Protein AF-A0AAQ1QYT9-F1 (afdb_monomer_lite)

Radius of gyration: 14.2 Å; chains: 1; bounding box: 28×26×41 Å

Foldseek 3Di:
DKKKKFKKKWWAPDLVSPRTDIDGPDMDIDPCRQVVNVVVQVVCVVVVVVCPNTNMDIDIDMDDDPPPDD

Secondary structure (DSSP, 8-state):
--EEEEEEEEEESSTT-SSEEEEEEEEEESTTHHHHHHHHHHHHHHHHTT-TTSEEEEEEEEEEPP----

pLDDT: mean 84.41, std 12.44, range [45.34, 95.62]

Sequence (70 aa):
MNMTAALVLWLCTSAAMDDCQVYVMDSWHGEDARRECREALGASAPEMRKVKSAHVRLTCEVEREPSVRF

Organism: NCBI:txid53408

Structure (mmCIF, N/CA/C/O backbone):
data_AF-A0AAQ1QYT9-F1
#
_entry.id   AF-A0AAQ1QYT9-F1
#
loop_
_atom_site.group_PDB
_atom_site.id
_atom_site.type_symbol
_atom_site.label_atom_id
_atom_site.label_alt_id
_atom_site.label_comp_id
_atom_site.label_asym_id
_atom_site.label_entity_id
_atom_site.label_seq_id
_atom_site.pdbx_PDB_ins_code
_atom_site.Cartn_x
_atom_site.Cartn_y
_atom_site.Cartn_z
_atom_site.occupancy
_atom_site.B_iso_or_equiv
_atom_site.auth_seq_id
_atom_site.auth_comp_id
_atom_site.auth_asym_id
_atom_site.auth_atom_id
_atom_site.pdbx_PDB_model_num
ATOM 1 N N . MET A 1 1 ? 14.149 -4.308 -17.599 1.00 60.56 1 MET A N 1
ATOM 2 C CA . MET A 1 1 ? 12.927 -5.057 -17.209 1.00 60.56 1 MET A CA 1
ATOM 3 C C . MET A 1 1 ? 11.908 -4.008 -16.824 1.00 60.56 1 MET A C 1
ATOM 5 O O . MET A 1 1 ? 12.224 -3.225 -15.940 1.00 60.56 1 MET A O 1
ATOM 9 N N . ASN A 1 2 ? 10.755 -3.937 -17.486 1.00 76.19 2 ASN A N 1
ATOM 10 C CA . ASN A 1 2 ? 9.728 -2.984 -17.071 1.00 76.19 2 ASN A CA 1
ATOM 11 C C . ASN A 1 2 ? 9.022 -3.536 -15.827 1.00 76.19 2 ASN A C 1
ATOM 13 O O . ASN A 1 2 ? 8.626 -4.701 -15.769 1.00 76.19 2 ASN A O 1
ATOM 17 N N . MET A 1 3 ? 8.997 -2.721 -14.779 1.00 85.75 3 MET A N 1
ATOM 18 C CA . MET A 1 3 ? 8.389 -3.031 -13.493 1.00 85.75 3 MET A CA 1
ATOM 19 C C . MET A 1 3 ? 7.324 -1.980 -13.239 1.00 85.75 3 MET A C 1
ATOM 21 O O . MET A 1 3 ? 7.557 -0.796 -13.476 1.00 85.75 3 MET A O 1
ATOM 25 N N . THR A 1 4 ? 6.180 -2.424 -12.748 1.00 92.44 4 THR A N 1
ATOM 26 C CA . THR A 1 4 ? 5.097 -1.546 -12.328 1.00 92.44 4 THR A CA 1
ATOM 27 C C . THR A 1 4 ? 4.950 -1.683 -10.824 1.00 92.44 4 THR A C 1
ATOM 29 O O . THR A 1 4 ? 5.028 -2.785 -10.279 1.00 92.44 4 THR A O 1
ATOM 32 N N . ALA A 1 5 ? 4.784 -0.565 -10.135 1.00 93.75 5 ALA A N 1
ATOM 33 C CA . ALA A 1 5 ? 4.470 -0.554 -8.717 1.00 93.75 5 ALA A CA 1
ATOM 34 C C . ALA A 1 5 ? 3.249 0.328 -8.486 1.00 93.75 5 ALA A C 1
ATOM 36 O O . ALA A 1 5 ? 3.148 1.393 -9.084 1.00 93.75 5 ALA A O 1
ATOM 37 N N . ALA A 1 6 ? 2.343 -0.097 -7.618 1.00 95.12 6 ALA A N 1
ATOM 38 C CA . ALA A 1 6 ? 1.143 0.642 -7.273 1.00 95.12 6 ALA A CA 1
ATOM 39 C C . ALA A 1 6 ? 1.052 0.818 -5.759 1.00 95.12 6 ALA A C 1
ATOM 41 O O . ALA A 1 6 ? 1.266 -0.125 -4.991 1.00 95.12 6 ALA A O 1
ATOM 42 N N . LEU A 1 7 ? 0.713 2.030 -5.327 1.00 95.25 7 LEU A N 1
ATOM 43 C CA . LEU A 1 7 ? 0.334 2.293 -3.947 1.00 95.25 7 LEU A CA 1
ATOM 44 C C . LEU A 1 7 ? -1.151 1.977 -3.807 1.00 95.25 7 LEU A C 1
ATOM 46 O O . LEU A 1 7 ? -1.989 2.589 -4.467 1.00 95.25 7 LEU A O 1
ATOM 50 N N . VAL A 1 8 ? -1.474 1.026 -2.942 1.00 94.75 8 VAL A N 1
ATOM 51 C CA . VAL A 1 8 ? -2.826 0.492 -2.796 1.00 94.75 8 VAL A CA 1
ATOM 52 C C . VAL A 1 8 ? -3.349 0.777 -1.397 1.00 94.75 8 VAL A C 1
ATOM 54 O O . VAL A 1 8 ? -2.705 0.455 -0.398 1.00 94.75 8 VAL A O 1
ATOM 57 N N . LEU A 1 9 ? -4.533 1.379 -1.328 1.00 91.81 9 LEU A N 1
ATOM 58 C CA . LEU A 1 9 ? -5.294 1.588 -0.108 1.00 91.81 9 LEU A CA 1
ATOM 59 C C . LEU A 1 9 ? -6.347 0.490 0.043 1.00 91.81 9 LEU A C 1
ATOM 61 O O . LEU A 1 9 ? -7.228 0.332 -0.797 1.00 91.81 9 LEU A O 1
ATOM 65 N N . TRP A 1 10 ? -6.288 -0.203 1.169 1.00 90.81 10 TRP A N 1
ATOM 66 C CA . TRP A 1 10 ? -7.285 -1.152 1.632 1.00 90.81 10 TRP A CA 1
ATOM 67 C C . TRP A 1 10 ? -8.116 -0.470 2.712 1.00 90.81 10 TRP A C 1
ATOM 69 O O . TRP A 1 10 ? -7.584 -0.098 3.761 1.00 90.81 10 TRP A O 1
ATOM 79 N N . LEU A 1 11 ? -9.405 -0.285 2.446 1.00 89.19 11 LEU A N 1
ATOM 80 C CA . LEU A 1 11 ? -10.371 0.277 3.378 1.00 89.19 11 LEU A CA 1
ATOM 81 C C . LEU A 1 11 ? -11.316 -0.832 3.834 1.00 89.19 11 LEU A C 1
ATOM 83 O O . LEU A 1 11 ? -12.180 -1.264 3.075 1.00 89.19 11 LEU A O 1
ATOM 87 N N . CYS A 1 12 ? -11.139 -1.293 5.064 1.00 87.88 12 CYS A N 1
ATOM 88 C CA . CYS A 1 12 ? -11.849 -2.450 5.586 1.00 87.88 12 CYS A CA 1
ATOM 89 C C . CYS A 1 12 ? -12.913 -2.043 6.606 1.00 87.88 12 CYS A C 1
ATOM 91 O O . CYS A 1 12 ? -12.727 -1.118 7.405 1.00 87.88 12 CYS A O 1
ATOM 93 N N . THR A 1 13 ? -14.023 -2.776 6.602 1.00 84.12 13 THR A N 1
ATOM 94 C CA . THR A 1 13 ? -15.120 -2.597 7.566 1.00 84.12 13 THR A CA 1
ATOM 95 C C . THR A 1 13 ? -14.788 -3.191 8.937 1.00 84.12 13 THR A C 1
ATOM 97 O O . THR A 1 13 ? -15.367 -2.780 9.942 1.00 84.12 13 THR A O 1
ATOM 100 N N . SER A 1 14 ? -13.826 -4.120 9.003 1.00 82.12 14 SER A N 1
ATOM 101 C CA . SER A 1 14 ? -13.431 -4.823 10.225 1.00 82.12 14 SER A CA 1
ATOM 102 C C . SER A 1 14 ? -11.912 -4.942 10.390 1.00 82.12 14 SER A C 1
ATOM 104 O O . SER A 1 14 ? -11.145 -4.894 9.425 1.00 82.12 14 SER A O 1
ATOM 106 N N . ALA A 1 15 ? -11.476 -5.144 11.638 1.00 78.50 15 ALA A N 1
ATOM 107 C CA . ALA A 1 15 ? -10.069 -5.333 11.993 1.00 78.50 15 ALA A CA 1
ATOM 108 C C . ALA A 1 15 ? -9.459 -6.625 11.426 1.00 78.50 15 ALA A C 1
ATOM 110 O O . ALA A 1 15 ? -8.237 -6.721 11.327 1.00 78.50 15 ALA A O 1
ATOM 111 N N . ALA A 1 16 ? -10.295 -7.603 11.068 1.00 82.56 16 ALA A N 1
ATOM 112 C CA . ALA A 1 16 ? -9.853 -8.848 10.449 1.00 82.56 16 ALA A CA 1
ATOM 113 C C . ALA A 1 16 ? -9.389 -8.643 8.995 1.00 82.56 16 ALA A C 1
ATOM 115 O O . ALA A 1 16 ? -8.628 -9.456 8.487 1.00 82.56 16 ALA A O 1
ATOM 116 N N . MET A 1 17 ? -9.764 -7.518 8.365 1.00 79.81 17 MET A N 1
ATOM 117 C CA . MET A 1 17 ? -9.429 -7.182 6.974 1.00 79.81 17 MET A CA 1
ATOM 118 C C . MET A 1 17 ? -9.942 -8.207 5.943 1.00 79.81 17 MET A C 1
ATOM 120 O O . MET A 1 17 ? -9.357 -8.354 4.873 1.00 79.81 17 MET A O 1
ATOM 124 N N . ASP A 1 18 ? -11.048 -8.889 6.248 1.00 81.00 18 ASP A N 1
ATOM 125 C CA . ASP A 1 18 ? -11.655 -9.888 5.354 1.00 81.00 18 ASP A CA 1
ATOM 126 C C . ASP A 1 18 ? -12.575 -9.263 4.287 1.00 81.00 18 ASP A C 1
ATOM 128 O O . ASP A 1 18 ? -12.808 -9.852 3.236 1.00 81.00 18 ASP A O 1
ATOM 132 N N . ASP A 1 19 ? -13.091 -8.060 4.553 1.00 84.69 19 ASP A N 1
ATOM 133 C CA . ASP A 1 19 ? -13.993 -7.306 3.677 1.00 84.69 19 ASP A CA 1
ATOM 134 C C . ASP A 1 19 ? -13.446 -5.886 3.493 1.00 84.69 19 ASP A C 1
ATOM 136 O O . ASP A 1 19 ? -13.702 -4.977 4.294 1.00 84.69 19 ASP A O 1
ATOM 140 N N . CYS A 1 20 ? -12.595 -5.731 2.476 1.00 88.19 20 CYS A N 1
ATOM 141 C CA . CYS A 1 20 ? -11.899 -4.488 2.173 1.00 88.19 20 CYS A CA 1
ATOM 142 C C . CYS 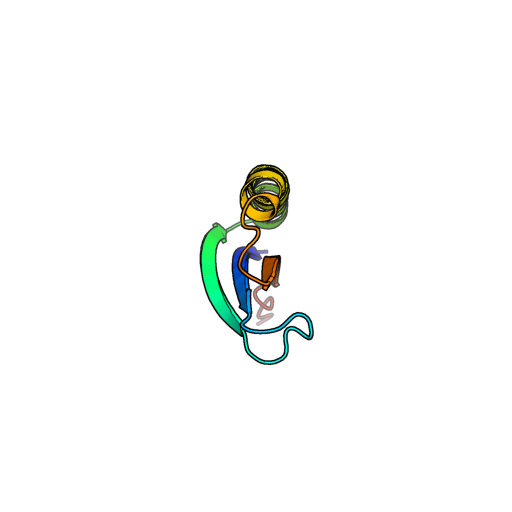A 1 20 ? -12.222 -4.005 0.763 1.00 88.19 20 CYS A C 1
ATOM 144 O O . CYS A 1 20 ? -12.092 -4.741 -0.215 1.00 88.19 20 CYS A O 1
ATOM 146 N N . GLN A 1 21 ? -12.542 -2.720 0.654 1.00 91.38 21 GLN A N 1
ATOM 147 C CA . GLN A 1 21 ? -12.532 -2.016 -0.619 1.00 91.38 21 GLN A CA 1
ATOM 148 C C . GLN A 1 21 ? -11.094 -1.620 -0.952 1.00 91.38 21 GLN A C 1
ATOM 150 O O . GLN A 1 21 ? -10.371 -1.095 -0.103 1.00 91.38 21 GLN A O 1
ATOM 155 N N . VAL A 1 22 ? -10.679 -1.901 -2.185 1.00 90.94 22 VAL A N 1
ATOM 156 C CA . VAL A 1 22 ? -9.304 -1.703 -2.649 1.00 90.94 22 VAL A CA 1
ATOM 157 C C . VAL A 1 22 ? -9.268 -0.552 -3.642 1.00 90.94 22 VAL A C 1
ATOM 159 O O . VAL A 1 22 ? -10.012 -0.548 -4.621 1.00 90.94 22 VAL A O 1
ATOM 162 N N . TYR A 1 23 ? -8.379 0.407 -3.400 1.00 90.75 23 TYR A N 1
ATOM 163 C CA . TYR A 1 23 ? -8.196 1.585 -4.236 1.00 90.75 23 TYR A CA 1
ATOM 164 C C . TYR A 1 23 ? -6.732 1.725 -4.635 1.00 90.75 23 TYR A C 1
ATOM 166 O O . TYR A 1 23 ? -5.847 1.721 -3.781 1.00 90.75 23 TYR A O 1
ATOM 174 N N . VAL A 1 24 ? -6.474 1.889 -5.931 1.00 92.38 24 VAL A N 1
ATOM 175 C CA . VAL A 1 24 ? -5.156 2.310 -6.415 1.00 92.38 24 VAL A CA 1
ATOM 176 C C . VAL A 1 24 ? -5.048 3.814 -6.203 1.00 92.38 24 VAL A C 1
ATOM 178 O O . VAL A 1 24 ? -5.842 4.578 -6.748 1.00 92.38 24 VAL A O 1
ATOM 181 N N . MET A 1 25 ? -4.093 4.223 -5.377 1.00 92.69 25 MET A N 1
ATOM 182 C CA . MET A 1 25 ? -3.855 5.626 -5.049 1.00 92.69 25 MET A CA 1
ATOM 183 C C . MET A 1 25 ? -2.906 6.289 -6.040 1.00 92.69 25 MET A C 1
ATOM 185 O O . MET A 1 25 ? -3.103 7.449 -6.386 1.00 92.69 25 MET A O 1
ATOM 189 N N . ASP A 1 26 ? -1.877 5.556 -6.462 1.00 94.00 26 ASP A N 1
ATOM 190 C CA . ASP A 1 26 ? -0.864 6.016 -7.408 1.00 94.00 26 ASP A CA 1
ATOM 191 C C . ASP A 1 26 ? -0.164 4.805 -8.047 1.00 94.00 26 ASP A C 1
ATOM 193 O O . ASP A 1 26 ? -0.222 3.690 -7.508 1.00 94.00 26 ASP A O 1
ATOM 197 N N . SER A 1 27 ? 0.490 5.011 -9.186 1.00 93.44 27 SER A N 1
ATOM 198 C CA . SER A 1 27 ? 1.202 3.970 -9.924 1.00 93.44 27 SER A CA 1
ATOM 199 C C . SER A 1 27 ? 2.442 4.511 -10.624 1.00 93.44 27 SER A C 1
ATOM 201 O O . SER A 1 27 ? 2.394 5.541 -11.292 1.00 93.44 27 SER A O 1
ATOM 203 N N . TRP A 1 28 ? 3.525 3.746 -10.554 1.00 94.56 28 TRP A N 1
ATOM 204 C CA . TRP A 1 28 ? 4.811 4.058 -11.160 1.00 94.56 28 TRP A CA 1
ATOM 205 C C . TRP A 1 28 ? 5.247 2.940 -12.092 1.00 94.56 28 TRP A C 1
ATOM 207 O O . TRP A 1 28 ? 4.950 1.763 -11.865 1.00 94.56 28 TRP A O 1
ATOM 217 N N . HIS A 1 29 ? 6.013 3.309 -13.112 1.00 92.31 29 HIS A N 1
ATOM 218 C CA . HIS A 1 29 ? 6.531 2.391 -14.117 1.00 92.31 29 HIS A CA 1
ATOM 219 C C . HIS A 1 29 ? 8.031 2.604 -14.320 1.00 92.31 29 HIS A C 1
ATOM 221 O O . HIS A 1 29 ? 8.522 3.729 -14.276 1.00 92.31 29 HIS A O 1
ATOM 227 N N . GLY A 1 30 ? 8.749 1.518 -14.590 1.00 89.12 30 GLY A N 1
ATOM 228 C CA . GLY A 1 30 ? 10.185 1.529 -14.859 1.00 89.12 30 GLY A CA 1
ATOM 229 C C . GLY A 1 30 ? 11.018 0.955 -13.716 1.00 89.12 30 GLY A C 1
ATOM 230 O O . GLY A 1 30 ? 10.507 0.371 -12.760 1.00 89.12 30 GLY A O 1
ATOM 231 N N . GLU A 1 31 ? 12.337 1.081 -13.834 1.00 89.38 31 GLU A N 1
ATOM 232 C CA . GLU A 1 31 ? 13.287 0.417 -12.927 1.00 89.38 31 GLU A CA 1
ATOM 233 C C . GLU A 1 31 ? 13.204 0.942 -11.485 1.00 89.38 31 GLU A C 1
ATOM 235 O O . GLU A 1 31 ? 13.419 0.189 -10.531 1.00 89.38 31 GLU A O 1
ATOM 240 N N . ASP A 1 32 ? 12.797 2.200 -11.327 1.00 92.31 32 ASP A N 1
ATOM 241 C CA . ASP A 1 32 ? 12.692 2.884 -10.042 1.00 92.31 32 ASP A CA 1
ATOM 242 C C . ASP A 1 32 ? 11.300 2.807 -9.399 1.00 92.31 32 ASP A C 1
ATOM 244 O O . ASP A 1 32 ? 11.151 3.172 -8.230 1.00 92.31 32 ASP A O 1
ATOM 248 N N . ALA A 1 33 ? 10.306 2.220 -10.080 1.00 92.94 33 ALA A N 1
ATOM 249 C CA . ALA A 1 33 ? 8.914 2.175 -9.622 1.00 92.94 33 ALA A CA 1
ATOM 250 C C . ALA A 1 33 ? 8.766 1.639 -8.185 1.00 92.94 33 ALA A C 1
ATOM 252 O O . ALA A 1 33 ? 8.015 2.164 -7.366 1.00 92.94 33 ALA A O 1
ATOM 253 N N . ARG A 1 34 ? 9.553 0.618 -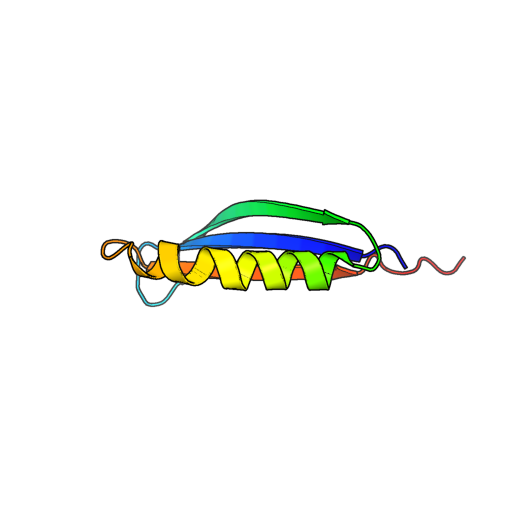7.818 1.00 92.88 34 ARG A N 1
ATOM 254 C CA . ARG A 1 34 ? 9.555 0.045 -6.461 1.00 92.88 34 ARG A CA 1
ATOM 255 C C . ARG A 1 34 ? 10.122 1.000 -5.406 1.00 92.88 34 ARG A C 1
ATOM 257 O O . ARG A 1 34 ? 9.757 0.896 -4.232 1.00 92.88 34 ARG A O 1
ATOM 264 N N . ARG A 1 35 ? 11.102 1.834 -5.760 1.00 94.75 35 ARG A N 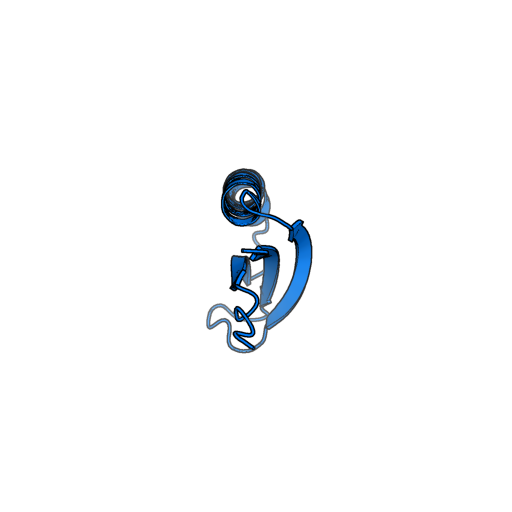1
ATOM 265 C CA . ARG A 1 35 ? 11.659 2.837 -4.842 1.00 94.75 35 ARG A CA 1
ATOM 266 C C . ARG A 1 35 ? 10.617 3.926 -4.613 1.00 94.75 35 ARG A C 1
ATOM 268 O O . ARG A 1 35 ? 10.245 4.132 -3.463 1.00 94.75 35 ARG A O 1
ATOM 275 N N . GLU A 1 36 ? 10.084 4.487 -5.693 1.00 95.38 36 GLU A N 1
ATOM 276 C CA . GLU A 1 36 ? 9.075 5.555 -5.670 1.00 95.38 36 GLU A CA 1
ATOM 277 C C . GLU A 1 36 ? 7.834 5.140 -4.868 1.00 95.38 36 GLU A C 1
ATOM 279 O O . GLU A 1 36 ? 7.433 5.820 -3.926 1.00 95.38 36 GLU A O 1
ATOM 284 N N . CYS A 1 37 ? 7.322 3.934 -5.114 1.00 95.38 37 CYS A N 1
ATOM 285 C CA . CYS A 1 37 ? 6.188 3.389 -4.374 1.00 95.38 37 CYS A CA 1
ATOM 286 C C . CYS A 1 37 ? 6.452 3.210 -2.868 1.00 95.38 37 CYS A C 1
ATOM 288 O O . CYS A 1 37 ? 5.568 3.438 -2.040 1.00 95.38 37 CYS A O 1
ATOM 290 N N . ARG A 1 38 ? 7.676 2.829 -2.472 1.00 94.62 38 ARG A N 1
ATOM 291 C CA . ARG A 1 38 ? 8.038 2.696 -1.048 1.00 94.62 38 ARG A CA 1
ATOM 292 C C . ARG A 1 38 ? 8.221 4.043 -0.362 1.00 94.62 38 ARG A C 1
ATOM 294 O O . ARG A 1 38 ? 7.855 4.168 0.806 1.00 94.62 38 ARG A O 1
ATOM 301 N N . GLU A 1 39 ? 8.779 5.022 -1.063 1.00 95.62 39 GLU A N 1
ATOM 302 C CA . GLU A 1 39 ? 8.900 6.393 -0.567 1.00 95.62 39 GLU A CA 1
ATOM 303 C C . GLU A 1 39 ? 7.512 7.002 -0.343 1.00 95.62 39 GLU A C 1
ATOM 305 O O . GLU A 1 39 ? 7.230 7.493 0.753 1.00 95.62 39 GLU A O 1
ATOM 310 N N . ALA A 1 40 ? 6.607 6.853 -1.316 1.00 94.19 40 ALA A N 1
ATOM 311 C CA . ALA A 1 40 ? 5.214 7.276 -1.194 1.00 94.19 40 ALA A CA 1
ATOM 312 C C . ALA A 1 40 ? 4.493 6.568 -0.034 1.00 94.19 40 ALA A C 1
ATOM 314 O O . ALA A 1 40 ? 3.873 7.224 0.801 1.00 94.19 40 ALA A O 1
ATOM 315 N N . LEU A 1 41 ? 4.645 5.243 0.099 1.00 93.06 41 LEU A N 1
ATOM 316 C CA . LEU A 1 41 ? 4.083 4.483 1.221 1.00 93.06 41 LEU A CA 1
ATOM 317 C C . LEU A 1 41 ? 4.545 5.033 2.581 1.00 93.06 41 LEU A C 1
ATOM 319 O O . LEU A 1 41 ? 3.732 5.195 3.494 1.00 93.06 41 LEU A O 1
ATOM 323 N N . GLY A 1 42 ? 5.841 5.325 2.720 1.00 92.75 42 GLY A N 1
ATOM 324 C CA . GLY A 1 42 ? 6.413 5.897 3.940 1.00 92.75 42 GLY A CA 1
ATOM 325 C C . GLY A 1 42 ? 5.873 7.293 4.255 1.00 92.75 42 GLY A C 1
ATOM 326 O O . GLY A 1 42 ? 5.590 7.586 5.416 1.00 92.75 42 GLY A O 1
ATOM 327 N N . ALA A 1 43 ? 5.679 8.125 3.230 1.00 92.00 43 ALA A N 1
ATOM 328 C CA . ALA A 1 43 ? 5.126 9.469 3.369 1.00 92.00 43 ALA A CA 1
ATOM 329 C C . ALA A 1 43 ? 3.623 9.468 3.709 1.00 92.00 43 ALA A C 1
ATOM 331 O O . ALA A 1 43 ? 3.173 10.301 4.494 1.00 92.00 43 ALA A O 1
ATOM 332 N N . SER A 1 44 ? 2.845 8.524 3.166 1.00 88.31 44 SER A N 1
ATOM 333 C CA . SER A 1 44 ? 1.387 8.457 3.354 1.00 88.31 44 SER A CA 1
ATOM 334 C C . SER A 1 44 ? 0.951 7.704 4.617 1.00 88.31 44 SER A C 1
ATOM 336 O O . SER A 1 44 ? -0.118 7.982 5.167 1.00 88.31 44 SER A O 1
ATOM 338 N N . ALA A 1 45 ? 1.758 6.763 5.118 1.00 85.25 45 ALA A N 1
ATOM 339 C CA . ALA A 1 45 ? 1.407 5.956 6.290 1.00 85.25 45 ALA A CA 1
ATOM 340 C C . ALA A 1 45 ? 1.069 6.769 7.567 1.00 85.25 45 ALA A C 1
ATOM 342 O O . ALA A 1 45 ? 0.123 6.384 8.262 1.00 85.25 45 ALA A O 1
ATOM 343 N N . PRO A 1 46 ? 1.767 7.872 7.914 1.00 85.75 46 PRO A N 1
ATOM 344 C CA . PRO A 1 46 ? 1.441 8.680 9.091 1.00 85.75 46 PRO A CA 1
ATOM 345 C C . PRO A 1 46 ? 0.062 9.341 9.013 1.00 85.75 46 PRO A C 1
ATOM 347 O O . PRO A 1 46 ? -0.651 9.369 10.014 1.00 85.75 46 PRO A O 1
ATOM 350 N N . GLU A 1 47 ? -0.331 9.836 7.837 1.00 84.88 47 GLU A N 1
ATOM 351 C CA . GLU A 1 47 ? -1.635 10.478 7.642 1.00 84.88 47 GLU A CA 1
ATOM 352 C C . GLU A 1 47 ? -2.769 9.456 7.744 1.00 84.88 47 GLU A C 1
ATOM 354 O O . GLU A 1 47 ? -3.755 9.695 8.440 1.00 84.88 47 GLU A O 1
ATOM 359 N N . MET A 1 48 ? -2.590 8.262 7.171 1.00 80.50 48 MET A N 1
ATOM 360 C CA . MET A 1 48 ? -3.594 7.199 7.273 1.00 80.50 48 MET A CA 1
ATOM 361 C C . MET A 1 48 ? -3.777 6.683 8.703 1.00 80.50 48 MET A C 1
ATOM 363 O O . MET A 1 48 ? -4.895 6.364 9.096 1.00 80.50 48 MET A O 1
ATOM 367 N N . ARG A 1 49 ? -2.723 6.676 9.533 1.00 76.50 49 ARG A N 1
ATOM 368 C CA . ARG A 1 49 ? -2.839 6.329 10.964 1.00 76.50 49 ARG A CA 1
ATOM 369 C C . ARG A 1 49 ? -3.724 7.297 11.756 1.00 76.50 49 ARG A C 1
ATOM 371 O O . ARG A 1 49 ? -4.196 6.933 12.831 1.00 76.50 49 ARG A O 1
ATOM 378 N N . LYS A 1 50 ? -3.951 8.520 11.263 1.00 81.38 50 LYS A N 1
ATOM 379 C CA . LYS A 1 50 ? -4.855 9.489 11.905 1.00 81.38 50 LYS A CA 1
ATOM 380 C C . LYS A 1 50 ? -6.330 9.163 11.655 1.00 81.38 50 LYS A C 1
ATOM 382 O O . LYS A 1 50 ? -7.184 9.667 12.385 1.00 81.38 50 LYS A O 1
ATOM 387 N N . VAL A 1 51 ? -6.640 8.317 10.670 1.00 76.56 51 VAL A N 1
ATOM 388 C CA . VAL A 1 51 ? -8.003 7.870 10.367 1.00 76.56 51 VAL A CA 1
ATOM 389 C C . VAL A 1 51 ? -8.438 6.858 11.433 1.00 76.56 51 VAL A C 1
ATOM 391 O O . VAL A 1 51 ? -8.280 5.654 11.286 1.00 76.56 51 VAL A O 1
ATOM 394 N N . LYS A 1 52 ? -8.965 7.361 12.557 1.00 64.38 52 LYS A N 1
ATOM 395 C CA . LYS A 1 52 ? -9.355 6.547 13.726 1.00 64.38 52 LYS A CA 1
ATOM 396 C C . LYS A 1 52 ? -10.575 5.648 13.494 1.00 64.38 52 LYS A C 1
ATOM 398 O O . LYS A 1 52 ? -10.805 4.736 14.280 1.00 64.38 52 LYS A O 1
ATOM 403 N N . SER A 1 53 ? -11.369 5.938 12.468 1.00 64.94 53 SER A N 1
ATOM 404 C CA . SER A 1 53 ? -12.704 5.359 12.274 1.00 64.94 53 SER A CA 1
ATOM 405 C C . SER A 1 53 ? -12.735 4.169 11.317 1.00 64.94 53 SER A C 1
ATOM 407 O O . SER A 1 53 ? -13.786 3.555 11.172 1.00 64.94 53 SER A O 1
ATOM 409 N N . ALA A 1 54 ? -11.630 3.875 10.628 1.00 69.56 54 ALA A N 1
ATOM 410 C CA . ALA A 1 54 ? -11.594 2.863 9.584 1.00 69.56 54 ALA A CA 1
ATOM 411 C C . ALA A 1 54 ? -10.358 1.973 9.711 1.00 69.56 54 ALA A C 1
ATOM 413 O O . ALA A 1 54 ? -9.261 2.439 10.027 1.00 69.56 54 ALA A O 1
ATOM 414 N N . HIS A 1 55 ? -10.538 0.684 9.432 1.00 86.25 55 HIS A N 1
ATOM 415 C CA . HIS A 1 55 ? -9.440 -0.267 9.363 1.00 86.25 55 HIS A CA 1
ATOM 416 C C . HIS A 1 55 ? -8.747 -0.094 8.016 1.00 86.25 55 HIS A C 1
ATOM 418 O O . HIS A 1 55 ? -9.142 -0.679 7.013 1.00 86.25 55 HIS A O 1
ATOM 424 N N . VAL A 1 56 ? -7.752 0.791 7.993 1.00 88.50 56 VAL A N 1
ATOM 425 C CA . VAL A 1 56 ? -7.013 1.143 6.781 1.00 88.50 56 VAL A CA 1
ATOM 426 C C . VAL A 1 56 ? -5.652 0.471 6.745 1.00 88.50 56 VAL A C 1
ATOM 428 O O . VAL A 1 56 ? -4.923 0.440 7.740 1.00 88.50 56 VAL A O 1
ATOM 431 N N . ARG A 1 57 ? -5.268 -0.012 5.566 1.00 88.56 57 ARG A N 1
ATOM 432 C CA . ARG A 1 57 ? -3.917 -0.496 5.284 1.00 88.56 57 ARG A CA 1
ATOM 433 C C . ARG A 1 57 ? -3.455 0.074 3.952 1.00 88.56 57 ARG A C 1
ATOM 435 O O . ARG A 1 57 ? -4.172 -0.000 2.967 1.00 88.56 57 ARG A O 1
ATOM 442 N N . LEU A 1 58 ? -2.248 0.627 3.923 1.00 91.44 58 LEU A N 1
ATOM 443 C CA . LEU A 1 58 ? -1.565 0.971 2.679 1.00 91.44 58 LEU A CA 1
ATOM 444 C C . LEU A 1 58 ? -0.540 -0.119 2.361 1.00 91.44 58 LEU A C 1
ATOM 446 O O . LEU A 1 58 ? 0.210 -0.537 3.251 1.00 91.44 58 LEU A O 1
ATOM 450 N N . THR A 1 59 ? -0.490 -0.566 1.111 1.00 91.94 59 THR A N 1
ATOM 451 C CA . THR A 1 59 ? 0.535 -1.487 0.607 1.00 91.94 59 THR A CA 1
ATOM 452 C C . THR A 1 59 ? 1.164 -0.953 -0.669 1.00 91.94 59 THR A C 1
ATOM 454 O O . THR A 1 59 ? 0.584 -0.136 -1.376 1.00 91.94 59 THR A O 1
ATOM 457 N N . CYS A 1 60 ? 2.391 -1.394 -0.932 1.00 94.19 60 CYS A N 1
ATOM 458 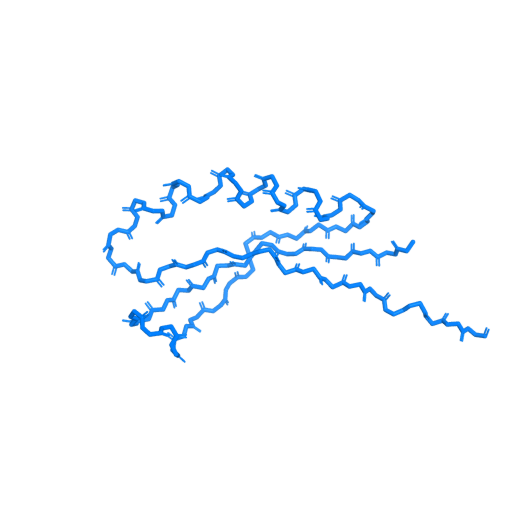C CA . CYS A 1 60 ? 3.050 -1.189 -2.211 1.00 94.19 60 CYS A CA 1
ATOM 459 C C . CYS A 1 60 ? 3.043 -2.530 -2.946 1.00 94.19 60 CYS A C 1
ATOM 461 O O . CYS A 1 60 ? 3.778 -3.442 -2.556 1.00 94.19 60 CYS A O 1
ATOM 463 N N . GLU A 1 61 ? 2.201 -2.645 -3.966 1.00 92.94 61 GLU A N 1
ATOM 464 C CA . GLU A 1 61 ? 2.107 -3.829 -4.818 1.00 92.94 61 GLU A CA 1
ATOM 465 C C . GLU A 1 61 ? 3.069 -3.666 -5.992 1.00 92.94 61 GLU A C 1
ATOM 467 O O . GLU A 1 61 ? 3.078 -2.628 -6.648 1.00 92.94 61 GLU A O 1
ATOM 472 N N . VAL A 1 62 ? 3.920 -4.662 -6.242 1.00 88.81 62 VAL A N 1
ATOM 473 C CA . VAL A 1 62 ? 4.929 -4.602 -7.307 1.00 88.81 62 VAL A CA 1
ATOM 474 C C . VAL A 1 62 ? 4.721 -5.768 -8.253 1.00 88.81 62 VAL A C 1
ATOM 476 O O . VAL A 1 62 ? 4.950 -6.920 -7.885 1.00 88.81 62 VAL A O 1
ATOM 479 N N . GLU A 1 63 ? 4.369 -5.456 -9.492 1.00 85.25 63 GLU A N 1
ATOM 480 C CA . GLU A 1 63 ? 4.272 -6.423 -10.573 1.00 85.25 63 GLU A CA 1
ATOM 481 C C . GLU A 1 63 ? 5.505 -6.308 -11.467 1.00 85.25 63 GLU A C 1
ATOM 483 O O . GLU A 1 63 ? 5.865 -5.244 -11.980 1.00 85.25 63 GLU A O 1
ATOM 488 N N . ARG A 1 64 ? 6.195 -7.434 -11.648 1.00 74.25 64 ARG A N 1
ATOM 489 C CA . ARG A 1 64 ? 7.206 -7.550 -12.697 1.00 74.25 64 ARG A CA 1
ATOM 490 C C . ARG A 1 64 ? 6.506 -8.063 -13.938 1.00 74.25 64 ARG A C 1
ATOM 492 O O . ARG A 1 64 ? 5.944 -9.156 -13.885 1.00 74.25 64 ARG A O 1
ATOM 499 N N . GLU A 1 65 ? 6.588 -7.328 -15.044 1.00 63.88 65 GLU A N 1
ATOM 500 C CA . GLU A 1 65 ? 6.179 -7.904 -16.320 1.00 63.88 65 GLU A CA 1
ATOM 501 C C . GLU A 1 65 ? 7.035 -9.157 -16.576 1.00 63.88 65 GLU A C 1
ATOM 503 O O . GLU A 1 65 ? 8.268 -9.103 -16.430 1.00 63.88 65 GLU A O 1
ATOM 508 N N . PRO A 1 66 ? 6.421 -10.309 -16.903 1.00 53.97 66 PRO A N 1
ATOM 509 C CA . PRO A 1 66 ? 7.186 -11.480 -17.283 1.00 53.97 66 PRO A CA 1
ATOM 510 C C . PRO A 1 66 ? 8.018 -11.107 -18.507 1.00 53.97 66 PRO A C 1
ATOM 512 O O . PRO A 1 66 ? 7.496 -10.618 -19.507 1.00 53.97 66 PRO A O 1
ATOM 515 N N . SER A 1 67 ? 9.331 -11.334 -18.440 1.00 51.19 67 SER A N 1
ATOM 516 C CA . SER A 1 67 ? 10.173 -11.233 -19.624 1.00 51.19 67 SER A CA 1
ATOM 517 C C . SER A 1 67 ? 9.718 -12.330 -20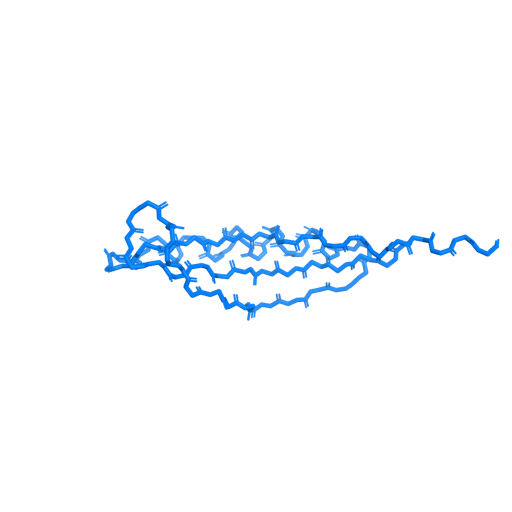.583 1.00 51.19 67 SER A C 1
ATOM 519 O O . SER A 1 67 ? 10.107 -13.487 -20.408 1.00 51.19 67 SER A O 1
ATOM 521 N N . VAL A 1 68 ? 8.865 -12.001 -21.552 1.00 51.53 68 VAL A N 1
ATOM 522 C CA . VAL A 1 68 ? 8.580 -12.896 -22.671 1.00 51.53 68 VAL A CA 1
ATOM 523 C C . VAL A 1 68 ? 9.916 -13.100 -23.379 1.00 51.53 68 VAL A C 1
ATOM 525 O O . VAL A 1 68 ? 10.421 -12.205 -24.055 1.00 51.53 68 VAL A O 1
ATOM 528 N N . ARG A 1 69 ? 10.556 -14.243 -23.123 1.00 51.50 69 ARG A N 1
ATOM 529 C CA . ARG A 1 69 ? 11.681 -14.712 -23.926 1.00 51.50 69 ARG A CA 1
ATOM 530 C C . ARG A 1 69 ? 11.057 -15.364 -25.154 1.00 51.50 69 ARG A C 1
ATOM 532 O O . ARG A 1 69 ? 10.405 -16.396 -25.009 1.00 51.50 69 ARG A O 1
ATOM 539 N N . PHE A 1 70 ? 11.191 -14.701 -26.298 1.00 45.34 70 PHE A N 1
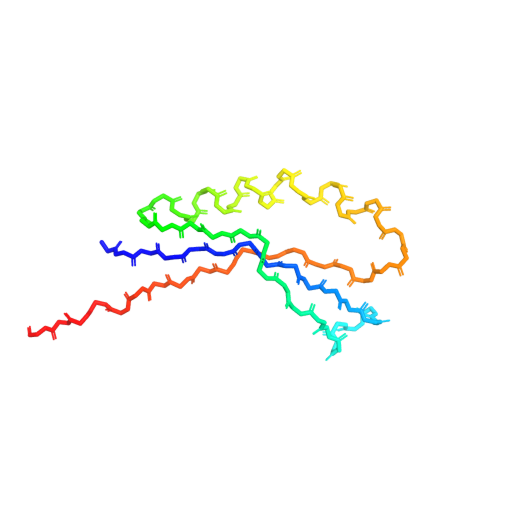ATOM 540 C CA . PHE A 1 70 ? 10.996 -15.318 -27.608 1.00 45.34 70 PHE A CA 1
ATOM 541 C C . PHE A 1 70 ? 12.162 -16.260 -27.911 1.00 45.34 70 PHE A C 1
ATOM 543 O O . PHE A 1 70 ? 13.298 -15.928 -27.490 1.00 45.34 70 PHE A O 1
#